Protein AF-A0A8T4SED6-F1 (afdb_monomer)

Radius of gyration: 23.96 Å; Cα contacts (8 Å, |Δi|>4): 4; chains: 1; bounding box: 47×36×56 Å

pLDDT: mean 91.32, std 6.86, range [53.12, 97.31]

Foldseek 3Di:
DDDDDDDDDPVVVVVCVVCVVDPVVVVVVVVVVVVVVVVVVVVVVCVVCVPDPDDPVRVVVVVVVVVVVVVVVVVVVVVVVD

Sequence (82 aa):
MVSVALRISNEFKSVIDRLPWVNWSEITREEVVNVGEKTKLFEKLDNIVSKSSLTQEQANALADEVNTAVAKRYEQLLKRGE

Structure (mmCIF, N/CA/C/O backbone):
data_AF-A0A8T4SED6-F1
#
_entry.id   AF-A0A8T4SED6-F1
#
loop_
_atom_site.group_PDB
_atom_site.id
_atom_site.type_symbol
_atom_site.label_atom_id
_atom_site.label_alt_id
_atom_site.label_comp_id
_atom_site.label_asym_id
_atom_site.label_entity_id
_atom_site.label_seq_id
_atom_site.pdbx_PDB_ins_code
_atom_site.Cartn_x
_atom_site.Cartn_y
_atom_site.Cartn_z
_atom_site.occupancy
_atom_site.B_iso_or_equiv
_atom_site.auth_seq_id
_atom_site.auth_comp_id
_atom_site.auth_asym_id
_atom_site.auth_atom_id
_atom_site.pdbx_PDB_model_num
ATOM 1 N N . MET A 1 1 ? -7.789 1.488 -27.852 1.00 64.94 1 MET A N 1
ATOM 2 C CA . MET A 1 1 ? -6.574 0.867 -27.281 1.00 64.94 1 MET A CA 1
ATOM 3 C C . MET A 1 1 ? -5.651 1.997 -26.856 1.00 64.94 1 MET A C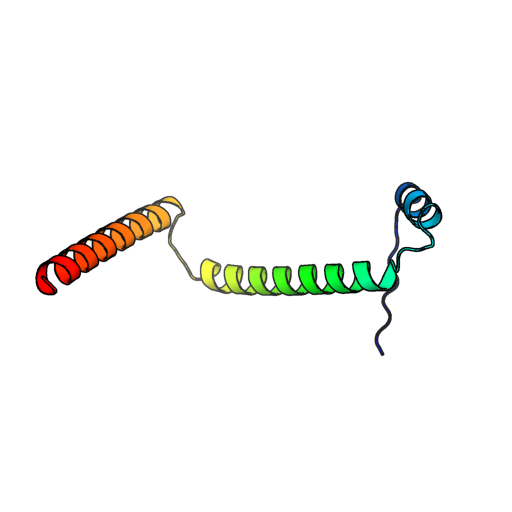 1
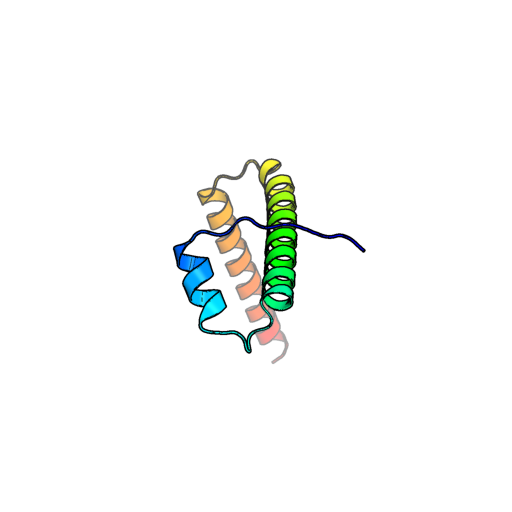ATOM 5 O O . MET A 1 1 ? -5.435 2.892 -27.661 1.00 64.94 1 MET A O 1
ATOM 9 N N . VAL A 1 2 ? -5.195 2.014 -25.602 1.00 77.56 2 VAL A N 1
ATOM 10 C CA . VAL A 1 2 ? -4.269 3.039 -25.087 1.00 77.56 2 VAL A CA 1
ATOM 11 C C . VAL A 1 2 ? -2.889 2.399 -24.974 1.00 77.56 2 VAL A C 1
ATOM 13 O O . VAL A 1 2 ? -2.782 1.281 -24.473 1.00 77.56 2 VAL A O 1
ATOM 16 N N . SER A 1 3 ? -1.862 3.083 -25.478 1.00 82.56 3 SER A N 1
ATOM 17 C CA . SER A 1 3 ? -0.467 2.642 -25.414 1.00 82.56 3 SER A CA 1
ATOM 18 C C . SER A 1 3 ? 0.323 3.589 -24.519 1.00 82.56 3 SER A C 1
ATOM 20 O O . SER A 1 3 ? 0.144 4.804 -24.597 1.00 82.56 3 SER A O 1
ATOM 22 N N . VAL A 1 4 ? 1.181 3.027 -23.672 1.00 84.00 4 VAL A N 1
ATOM 23 C CA . VAL A 1 4 ? 2.060 3.770 -22.766 1.00 84.00 4 VAL A CA 1
ATOM 24 C C . VAL A 1 4 ? 3.489 3.318 -23.036 1.00 84.00 4 VAL A C 1
ATOM 26 O O . VAL A 1 4 ? 3.785 2.126 -22.980 1.00 84.00 4 VAL A O 1
ATOM 29 N N . ALA A 1 5 ? 4.372 4.270 -23.335 1.00 88.81 5 ALA A N 1
ATOM 30 C CA . ALA A 1 5 ? 5.799 4.019 -23.481 1.00 88.81 5 ALA A CA 1
ATOM 31 C C . ALA A 1 5 ? 6.505 4.340 -22.160 1.00 88.81 5 ALA A C 1
ATOM 33 O O . ALA A 1 5 ? 6.426 5.466 -21.668 1.00 88.81 5 ALA A O 1
ATOM 34 N N . LEU A 1 6 ? 7.202 3.356 -21.598 1.00 86.75 6 LEU A N 1
ATOM 35 C CA . LEU A 1 6 ? 7.938 3.501 -20.346 1.00 86.75 6 LEU A CA 1
ATOM 36 C C . LEU A 1 6 ? 9.434 3.541 -20.631 1.00 86.75 6 LEU A C 1
ATOM 38 O O . LEU A 1 6 ? 9.967 2.700 -21.355 1.00 86.75 6 LEU A O 1
ATOM 42 N N . ARG A 1 7 ? 10.114 4.528 -20.050 1.00 92.62 7 ARG A N 1
ATOM 43 C CA . ARG A 1 7 ? 11.575 4.560 -20.027 1.00 92.62 7 ARG A CA 1
ATOM 44 C C . ARG A 1 7 ? 12.055 3.744 -18.838 1.00 92.62 7 ARG A C 1
ATOM 46 O O . ARG A 1 7 ? 11.596 3.958 -17.721 1.00 92.62 7 ARG A O 1
ATOM 53 N N . ILE A 1 8 ? 12.987 2.838 -19.093 1.00 91.12 8 ILE A N 1
ATOM 54 C CA . ILE A 1 8 ? 13.623 1.999 -18.078 1.00 91.12 8 ILE A CA 1
ATOM 55 C C . ILE A 1 8 ? 15.126 2.264 -18.060 1.00 91.12 8 ILE A C 1
ATOM 57 O O . ILE A 1 8 ? 15.680 2.750 -19.049 1.00 91.12 8 ILE A O 1
ATOM 61 N N . SER A 1 9 ? 15.784 1.951 -16.945 1.00 96.00 9 SER A N 1
ATOM 62 C CA . SER A 1 9 ? 17.240 2.057 -16.863 1.00 96.00 9 SER A CA 1
ATOM 63 C C . SER A 1 9 ? 17.928 0.968 -17.691 1.00 96.00 9 SER A C 1
ATOM 65 O O . SER A 1 9 ? 17.355 -0.090 -17.976 1.00 96.00 9 SER A O 1
ATOM 67 N N . ASN A 1 10 ? 19.189 1.215 -18.050 1.00 95.12 10 ASN A N 1
ATOM 68 C CA . ASN A 1 10 ? 20.005 0.231 -18.758 1.00 95.12 10 ASN A CA 1
ATOM 69 C C . ASN A 1 10 ? 20.247 -1.026 -17.906 1.00 95.12 10 ASN A C 1
ATOM 71 O O . ASN A 1 10 ? 20.272 -2.128 -18.457 1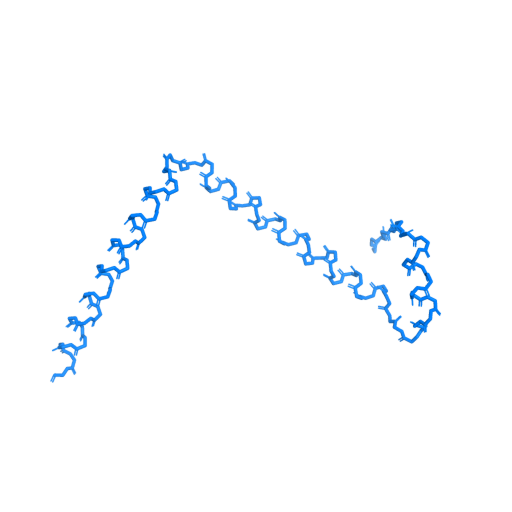.00 95.12 10 ASN A O 1
ATOM 75 N N . GLU A 1 11 ? 20.364 -0.900 -16.575 1.00 94.88 11 GLU A N 1
ATOM 76 C CA . GLU A 1 11 ? 20.493 -2.083 -15.716 1.00 94.88 11 GLU A CA 1
ATOM 77 C C . GLU A 1 11 ? 19.236 -2.952 -15.797 1.00 94.88 11 GLU A C 1
ATOM 79 O O . GLU A 1 11 ? 19.335 -4.166 -15.975 1.00 94.88 11 GLU A O 1
ATOM 84 N N . PHE A 1 12 ? 18.048 -2.343 -15.742 1.00 92.38 12 PHE A N 1
ATOM 85 C CA . PHE A 1 12 ? 16.795 -3.092 -15.803 1.00 92.38 12 PHE A CA 1
ATOM 86 C C . PHE A 1 12 ? 16.562 -3.728 -17.178 1.00 92.38 12 PHE A C 1
ATOM 88 O O . PHE A 1 12 ? 16.103 -4.867 -17.268 1.00 92.38 12 PHE A O 1
ATOM 95 N N . LYS A 1 13 ? 16.976 -3.054 -18.258 1.00 93.12 13 LYS A N 1
ATOM 96 C CA . LYS A 1 13 ? 16.949 -3.626 -19.611 1.00 93.12 13 LYS A CA 1
ATOM 97 C C . LYS A 1 13 ? 17.737 -4.941 -19.692 1.00 93.12 13 LYS A C 1
ATOM 99 O O . LYS A 1 13 ? 17.224 -5.918 -20.230 1.00 93.12 13 LYS A O 1
ATOM 104 N N . SER A 1 14 ? 18.918 -5.006 -19.069 1.00 94.44 14 SER A N 1
ATOM 105 C CA . SER A 1 14 ? 19.724 -6.238 -19.017 1.00 94.44 14 SER A CA 1
ATOM 106 C C . SER A 1 14 ? 19.048 -7.392 -18.259 1.00 94.44 14 SER A C 1
ATOM 108 O O . SER A 1 14 ? 19.335 -8.563 -18.504 1.00 94.44 14 SER A O 1
ATOM 110 N N . VAL A 1 15 ? 18.152 -7.092 -17.313 1.00 93.19 15 VAL A N 1
ATOM 111 C CA . VAL A 1 15 ? 17.354 -8.101 -16.599 1.00 93.19 15 VAL A CA 1
ATOM 112 C C . VAL A 1 15 ? 16.250 -8.635 -17.507 1.00 93.19 15 VAL A C 1
ATOM 114 O O . VAL A 1 15 ? 16.112 -9.849 -17.634 1.00 93.19 15 VAL A O 1
ATOM 117 N N . ILE A 1 16 ? 15.523 -7.739 -18.181 1.00 93.31 16 ILE A N 1
ATOM 118 C CA . ILE A 1 16 ? 14.463 -8.090 -19.136 1.00 93.31 16 ILE A CA 1
ATOM 119 C C . ILE A 1 16 ? 15.006 -8.996 -20.245 1.00 93.31 16 ILE A C 1
ATOM 121 O O . ILE A 1 16 ? 14.419 -10.039 -20.526 1.00 93.31 16 ILE A O 1
ATOM 125 N N . ASP A 1 17 ? 16.153 -8.638 -20.827 1.00 93.50 17 ASP A N 1
ATOM 126 C CA . ASP A 1 17 ? 16.752 -9.382 -21.943 1.00 93.50 17 ASP A CA 1
ATOM 127 C C . ASP A 1 17 ? 17.206 -10.795 -21.551 1.00 93.50 17 ASP A C 1
ATOM 129 O O . ASP A 1 17 ? 17.207 -11.701 -22.383 1.00 93.50 17 ASP A O 1
ATOM 133 N N . ARG A 1 18 ? 17.545 -11.014 -20.274 1.00 96.38 18 ARG A N 1
ATOM 134 C CA . ARG A 1 18 ? 17.892 -12.343 -19.741 1.00 96.38 18 ARG A CA 1
ATOM 135 C C . ARG A 1 18 ? 16.675 -13.235 -19.495 1.00 96.38 18 ARG A C 1
ATOM 137 O O . ARG A 1 18 ? 16.842 -14.437 -19.304 1.00 96.38 18 ARG A O 1
ATOM 144 N N . LEU A 1 19 ? 15.468 -12.672 -19.500 1.00 95.38 19 LEU A N 1
ATOM 145 C CA . LEU A 1 19 ? 14.217 -13.368 -19.199 1.00 95.38 19 LEU A CA 1
ATOM 146 C C . LEU A 1 19 ? 13.208 -13.200 -20.351 1.00 95.38 19 LEU A C 1
ATOM 148 O O . LEU A 1 19 ? 12.129 -12.639 -20.150 1.00 95.38 19 LEU A O 1
ATOM 152 N N . PRO A 1 20 ? 13.523 -13.696 -21.566 1.00 92.00 20 PRO A N 1
ATOM 153 C CA . PRO A 1 20 ? 12.684 -13.494 -22.751 1.00 92.00 20 PRO A CA 1
ATOM 154 C C . PRO A 1 20 ? 11.344 -14.241 -22.689 1.00 92.00 20 PRO A C 1
ATOM 156 O O . PRO A 1 20 ? 10.427 -13.929 -23.439 1.00 92.00 20 PRO A O 1
ATOM 159 N N . TRP A 1 21 ? 11.223 -15.233 -21.804 1.00 93.19 21 TRP A N 1
ATOM 160 C CA . TRP A 1 21 ? 9.991 -15.990 -21.581 1.00 93.19 21 TRP A CA 1
ATOM 161 C C . TRP A 1 21 ? 8.965 -15.229 -20.726 1.00 93.19 21 TRP A C 1
ATOM 163 O O . TRP A 1 21 ? 7.811 -15.643 -20.645 1.00 93.19 21 TRP A O 1
ATOM 173 N N . VAL A 1 22 ? 9.365 -14.127 -20.083 1.00 93.88 22 VAL A N 1
ATOM 174 C CA . VAL A 1 22 ? 8.480 -13.309 -19.249 1.00 93.88 22 VAL A CA 1
ATOM 175 C C . VAL A 1 22 ? 7.717 -12.311 -20.119 1.00 93.88 22 VAL A C 1
ATOM 177 O O . VAL A 1 22 ? 8.311 -11.535 -20.870 1.00 93.88 22 VAL A O 1
ATOM 180 N N . ASN A 1 23 ? 6.391 -12.264 -19.967 1.00 92.44 23 ASN A N 1
ATOM 181 C CA . ASN A 1 23 ? 5.566 -11.228 -20.587 1.00 92.44 23 ASN A CA 1
ATOM 182 C C . ASN A 1 23 ? 5.598 -9.939 -19.752 1.00 92.44 23 ASN A C 1
ATOM 184 O O . ASN A 1 23 ? 4.697 -9.647 -18.965 1.00 92.44 23 ASN A O 1
ATOM 188 N N . TRP A 1 24 ? 6.653 -9.151 -19.943 1.00 91.19 24 TRP A N 1
ATOM 189 C CA . TRP A 1 24 ? 6.859 -7.896 -19.220 1.00 91.19 24 TRP A CA 1
ATOM 190 C C . TRP A 1 24 ? 5.749 -6.867 -19.444 1.00 91.19 24 TRP A C 1
ATOM 192 O O . TRP A 1 24 ? 5.491 -6.057 -18.556 1.00 91.19 24 TRP A O 1
ATOM 202 N N . SER A 1 25 ? 5.071 -6.891 -20.595 1.00 89.56 25 SER A N 1
ATOM 203 C CA . SER A 1 25 ? 3.949 -5.987 -20.865 1.00 89.56 25 SER A CA 1
ATOM 204 C C . SER A 1 25 ? 2.754 -6.248 -19.953 1.00 89.56 25 SER A C 1
ATOM 206 O O . SER A 1 25 ? 2.102 -5.289 -19.550 1.00 89.56 25 SER A O 1
ATOM 208 N N . GLU A 1 26 ? 2.486 -7.509 -19.609 1.00 90.88 26 GLU A N 1
ATOM 209 C CA . GLU A 1 26 ? 1.381 -7.857 -18.711 1.00 90.88 26 GLU A CA 1
ATOM 210 C C . GLU A 1 26 ? 1.705 -7.493 -17.263 1.00 90.88 26 GLU A C 1
ATOM 212 O O . GLU A 1 26 ? 0.956 -6.747 -16.641 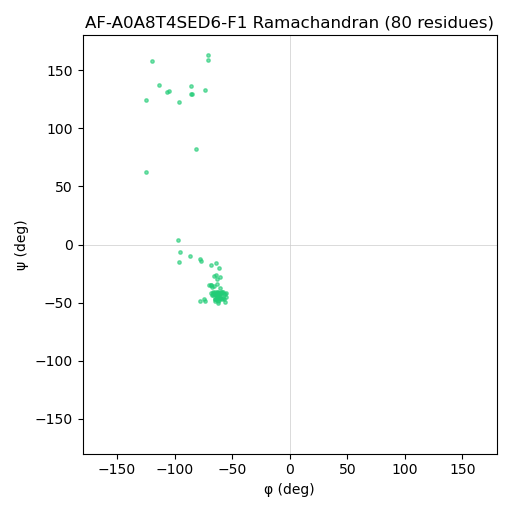1.00 90.88 26 GLU A O 1
ATOM 217 N N . ILE A 1 27 ? 2.886 -7.887 -16.778 1.00 90.88 27 ILE A N 1
ATOM 218 C CA . ILE A 1 27 ? 3.346 -7.542 -15.422 1.00 90.88 27 ILE A CA 1
ATOM 219 C C . ILE A 1 27 ? 3.330 -6.023 -15.224 1.00 90.88 27 ILE A C 1
ATOM 221 O O . ILE A 1 27 ? 2.839 -5.505 -14.225 1.00 90.88 27 ILE A O 1
ATOM 225 N N . THR A 1 28 ? 3.834 -5.283 -16.212 1.00 91.38 28 THR A N 1
ATOM 226 C CA . THR A 1 28 ? 3.881 -3.824 -16.121 1.00 91.38 28 THR A CA 1
ATOM 227 C C . THR A 1 28 ? 2.483 -3.209 -16.175 1.00 91.38 28 THR A C 1
ATOM 229 O O . THR A 1 28 ? 2.235 -2.204 -15.513 1.00 91.38 28 THR A O 1
ATOM 232 N N . ARG A 1 29 ? 1.552 -3.795 -16.939 1.00 89.94 29 ARG A N 1
ATOM 233 C CA . ARG A 1 29 ? 0.154 -3.347 -16.979 1.00 89.94 29 ARG A CA 1
ATOM 234 C C . ARG A 1 29 ? -0.496 -3.491 -15.608 1.00 89.94 29 ARG A C 1
ATOM 236 O O . ARG A 1 29 ? -1.098 -2.525 -15.144 1.00 89.94 29 ARG A O 1
ATOM 243 N N . GLU A 1 30 ? -0.376 -4.659 -14.988 1.00 91.19 30 GLU A N 1
ATOM 244 C CA . GLU A 1 30 ? -0.949 -4.925 -13.666 1.00 91.19 30 GLU A CA 1
ATOM 245 C C . GLU A 1 30 ? -0.393 -3.954 -12.622 1.00 91.19 30 GLU A C 1
ATOM 247 O O . GLU A 1 30 ? -1.161 -3.312 -11.906 1.00 91.19 30 GLU A O 1
ATOM 252 N N . GLU A 1 31 ? 0.927 -3.751 -12.603 1.00 91.62 31 GLU A N 1
ATOM 253 C CA . GLU A 1 31 ? 1.551 -2.847 -11.636 1.00 91.62 31 GLU A CA 1
ATOM 254 C C . GLU A 1 31 ? 1.167 -1.381 -11.851 1.00 91.62 31 GLU A C 1
ATOM 256 O O . GLU A 1 31 ? 0.858 -0.675 -10.891 1.00 91.62 31 GLU A O 1
ATOM 261 N N . VAL A 1 32 ? 1.115 -0.905 -13.100 1.00 90.00 32 VAL A N 1
ATOM 262 C CA . VAL A 1 32 ? 0.679 0.472 -13.389 1.00 90.00 32 VAL A CA 1
ATOM 263 C C . VAL A 1 32 ? -0.771 0.693 -12.951 1.00 90.00 32 VAL A C 1
ATOM 265 O O . VAL A 1 32 ? -1.083 1.742 -12.383 1.00 90.00 32 VAL A O 1
ATOM 268 N N . VAL A 1 33 ? -1.656 -0.283 -13.179 1.00 90.50 33 VAL A N 1
ATOM 269 C CA . VAL A 1 33 ? -3.052 -0.210 -12.722 1.00 90.50 33 VAL A CA 1
ATOM 270 C C . VAL A 1 33 ? -3.118 -0.195 -11.195 1.00 90.50 33 VAL A C 1
ATOM 272 O O . VAL A 1 33 ? -3.742 0.703 -10.634 1.00 90.50 33 VAL A O 1
ATOM 275 N N . ASN A 1 34 ? -2.417 -1.110 -10.524 1.00 93.44 34 ASN A N 1
ATOM 276 C CA . ASN A 1 34 ? -2.366 -1.209 -9.065 1.00 93.44 34 ASN A CA 1
ATOM 277 C C . ASN A 1 34 ? -1.856 0.085 -8.410 1.00 93.44 34 ASN A C 1
ATOM 279 O O . ASN A 1 34 ? -2.460 0.600 -7.468 1.00 93.44 34 ASN A O 1
ATOM 283 N N . VAL A 1 35 ? -0.768 0.659 -8.933 1.00 92.12 35 VAL A N 1
ATOM 284 C CA . VAL A 1 35 ? -0.253 1.956 -8.472 1.00 92.12 35 VAL A CA 1
ATOM 285 C C . VAL A 1 35 ? -1.301 3.046 -8.682 1.00 92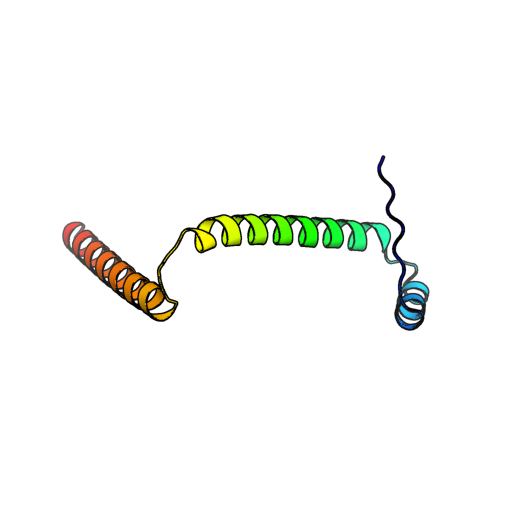.12 35 VAL A C 1
ATOM 287 O O . VAL A 1 35 ? -1.570 3.812 -7.761 1.00 92.12 35 VAL A O 1
ATOM 290 N N . GLY A 1 36 ? -1.943 3.093 -9.851 1.00 93.00 36 GLY A N 1
ATOM 291 C CA . GLY A 1 36 ? -3.002 4.062 -10.133 1.00 93.00 36 GLY A CA 1
ATOM 292 C C . GLY A 1 36 ? -4.194 3.956 -9.175 1.00 93.00 36 GLY A C 1
ATOM 293 O O . GLY A 1 36 ? -4.714 4.975 -8.718 1.00 93.00 36 GLY A O 1
ATOM 294 N N . GLU A 1 37 ? -4.623 2.743 -8.835 1.00 94.31 37 GLU A N 1
ATOM 295 C CA . GLU A 1 37 ? -5.705 2.501 -7.875 1.00 94.31 37 GLU A CA 1
ATOM 296 C C . GLU A 1 37 ? -5.318 2.900 -6.449 1.00 94.31 37 GLU A C 1
ATOM 298 O O . GLU A 1 37 ? -6.097 3.579 -5.775 1.00 94.31 37 GLU A O 1
ATOM 303 N N . LYS A 1 38 ? -4.100 2.559 -6.010 1.00 95.06 38 LYS A N 1
ATOM 304 C CA . LYS A 1 38 ? -3.568 2.985 -4.708 1.00 95.06 38 LYS A CA 1
ATOM 305 C C . LYS A 1 38 ? -3.469 4.501 -4.610 1.00 95.06 38 LYS A C 1
ATOM 307 O O . LYS A 1 38 ? -3.892 5.061 -3.604 1.00 95.06 38 LYS A O 1
ATOM 312 N N . THR A 1 39 ? -2.983 5.175 -5.651 1.00 94.44 39 THR A N 1
ATOM 313 C CA . THR A 1 39 ? -2.919 6.642 -5.681 1.00 94.44 39 THR A CA 1
ATOM 314 C C . THR A 1 39 ? -4.311 7.251 -5.548 1.00 94.44 39 THR A C 1
ATOM 316 O O . THR A 1 39 ? -4.515 8.101 -4.688 1.00 94.44 39 THR A O 1
ATOM 319 N N . LYS A 1 40 ? -5.308 6.750 -6.291 1.00 92.88 40 LYS A N 1
ATOM 320 C CA . LYS A 1 40 ? -6.704 7.205 -6.147 1.00 92.88 40 LYS A CA 1
ATOM 321 C C . LYS A 1 40 ? -7.261 6.964 -4.745 1.00 92.88 40 LYS A C 1
ATOM 323 O O . LYS A 1 40 ? -8.053 7.766 -4.251 1.00 92.88 40 LYS A O 1
ATOM 328 N N . LEU A 1 41 ? -6.906 5.847 -4.110 1.00 94.31 41 LEU A N 1
ATOM 329 C CA . LEU A 1 41 ? -7.298 5.574 -2.730 1.00 94.31 41 LEU A CA 1
ATOM 330 C C . LEU A 1 41 ? -6.660 6.586 -1.773 1.00 94.31 41 LEU A C 1
ATOM 332 O O . LEU A 1 41 ? -7.371 7.150 -0.945 1.00 94.31 41 LEU A O 1
ATOM 336 N N . PHE A 1 42 ? -5.361 6.852 -1.909 1.00 94.62 42 PHE A N 1
ATOM 337 C CA . PHE A 1 42 ? -4.665 7.842 -1.089 1.00 94.62 42 PHE A CA 1
ATOM 338 C C . PHE A 1 42 ? -5.220 9.250 -1.286 1.00 94.62 42 PHE A C 1
ATOM 340 O O . PHE A 1 42 ? -5.460 9.927 -0.296 1.00 94.62 42 PHE A O 1
ATOM 347 N N . GLU A 1 43 ? -5.532 9.661 -2.515 1.00 93.75 43 GLU A N 1
ATOM 348 C CA . GLU A 1 43 ? -6.201 10.941 -2.784 1.00 93.75 43 GLU A CA 1
ATOM 349 C C . GLU A 1 43 ? -7.561 11.032 -2.076 1.00 93.75 43 GLU A C 1
ATOM 351 O O . GLU A 1 43 ? -7.920 12.070 -1.521 1.00 93.75 43 GLU A O 1
ATOM 356 N N . LYS A 1 44 ? -8.345 9.947 -2.055 1.00 94.12 44 LYS A N 1
ATOM 357 C CA . LYS A 1 44 ? -9.613 9.917 -1.309 1.00 94.12 44 LYS A CA 1
ATOM 358 C C . LYS A 1 44 ? -9.390 9.997 0.198 1.00 94.12 44 LYS A C 1
ATOM 360 O O . LYS A 1 44 ? -10.125 10.720 0.866 1.00 94.12 44 LYS A O 1
ATOM 365 N N . LEU A 1 45 ? -8.412 9.264 0.727 1.00 92.31 45 LEU A N 1
ATOM 366 C CA . LEU A 1 45 ? -8.066 9.303 2.147 1.00 92.31 45 LEU A CA 1
ATOM 367 C C . LEU A 1 45 ? -7.602 10.700 2.556 1.00 92.31 45 LEU A C 1
ATOM 369 O O . LEU A 1 45 ? -8.095 11.220 3.547 1.00 92.31 45 LEU A O 1
ATOM 373 N N . ASP A 1 46 ? -6.751 11.340 1.760 1.00 91.00 46 ASP A N 1
ATOM 374 C CA . ASP A 1 46 ? -6.283 12.705 1.996 1.00 91.00 46 ASP A CA 1
ATOM 375 C C . ASP A 1 46 ? -7.445 13.710 1.983 1.00 91.00 46 ASP A C 1
ATOM 377 O O . ASP A 1 46 ? -7.585 14.529 2.887 1.00 91.00 46 ASP A O 1
ATOM 381 N N . ASN A 1 47 ? -8.393 13.571 1.051 1.00 91.44 47 ASN A N 1
ATOM 382 C CA . ASN A 1 47 ? -9.618 14.381 1.037 1.00 91.44 47 ASN A CA 1
ATOM 383 C C . ASN A 1 47 ? -10.519 14.176 2.272 1.00 91.44 47 ASN A C 1
ATOM 385 O O . ASN A 1 47 ? -11.263 15.081 2.656 1.00 91.44 47 ASN A O 1
ATOM 389 N N . ILE A 1 48 ? -10.509 12.985 2.873 1.00 89.06 48 ILE A N 1
ATOM 390 C CA . ILE A 1 48 ? -11.262 12.694 4.101 1.00 89.06 48 ILE A CA 1
ATOM 391 C C . ILE A 1 48 ? -10.520 13.267 5.311 1.00 89.06 48 ILE A C 1
ATOM 393 O O . ILE A 1 48 ? -11.120 13.964 6.128 1.00 89.06 48 ILE A O 1
ATOM 397 N N . VAL A 1 49 ? -9.218 12.997 5.409 1.00 88.06 49 VAL A N 1
ATOM 398 C CA . VAL A 1 49 ? -8.370 13.385 6.541 1.00 88.06 49 VAL A CA 1
ATOM 399 C C . VAL A 1 49 ? -8.135 14.894 6.576 1.00 88.06 49 VAL A C 1
ATOM 401 O O . VAL A 1 49 ? -8.141 15.466 7.657 1.00 88.06 49 VAL A O 1
ATOM 404 N N . SER A 1 50 ? -8.035 15.570 5.430 1.00 89.94 50 SER A N 1
ATOM 405 C CA . SER A 1 50 ? -7.879 17.035 5.346 1.00 89.94 50 SER A CA 1
ATOM 406 C C . SER A 1 50 ? -9.047 17.822 5.948 1.00 89.94 50 SER A C 1
ATOM 408 O O . SER A 1 50 ? -8.888 18.988 6.301 1.00 89.94 50 SER A O 1
ATOM 410 N N . LYS A 1 51 ? -10.222 17.198 6.102 1.00 90.38 51 LYS A N 1
ATOM 411 C CA . LYS A 1 51 ? -11.377 17.786 6.801 1.00 90.38 51 LYS A CA 1
ATOM 412 C C . LYS A 1 51 ? -11.350 17.550 8.311 1.00 90.38 51 LYS A C 1
ATOM 414 O O . LYS A 1 51 ? -12.184 18.102 9.024 1.00 90.38 51 LYS A O 1
ATOM 419 N N . SER A 1 52 ? -10.444 16.707 8.793 1.00 88.12 52 SER A N 1
ATOM 420 C CA . SER A 1 52 ? -10.287 16.402 10.209 1.00 88.12 52 SER A CA 1
ATOM 421 C C . SER A 1 52 ? -9.387 17.436 10.876 1.00 88.12 52 SER A C 1
ATOM 423 O O . SER A 1 52 ? -8.334 17.792 10.357 1.00 88.12 52 SER A O 1
ATOM 425 N N . SER A 1 53 ? -9.785 17.886 12.063 1.00 91.31 53 SER A N 1
ATOM 426 C CA . SER A 1 53 ? -8.952 18.714 12.940 1.00 91.31 53 SER A CA 1
ATOM 427 C C . SER A 1 53 ? -8.241 17.897 14.021 1.00 91.31 53 SER A C 1
ATOM 429 O O . SER A 1 53 ? -7.629 18.480 14.914 1.00 91.31 53 SE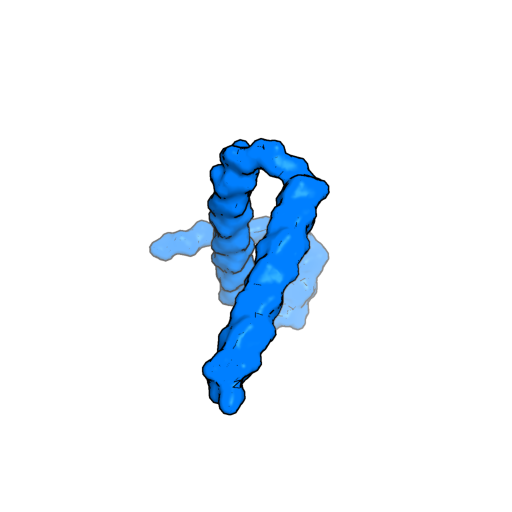R A O 1
ATOM 431 N N . LEU A 1 54 ? -8.381 16.567 14.003 1.00 92.25 54 LEU A N 1
ATOM 432 C CA . LEU A 1 54 ? -7.778 15.704 15.012 1.00 92.25 54 LEU A CA 1
ATOM 433 C C . LEU A 1 54 ? -6.272 15.608 14.794 1.00 92.25 54 LEU A C 1
ATOM 435 O O . LEU A 1 54 ? -5.806 15.333 13.687 1.00 92.25 54 LEU A O 1
ATOM 439 N N . THR A 1 55 ? -5.514 15.764 15.874 1.00 92.69 55 THR A N 1
ATOM 440 C CA . THR A 1 55 ? -4.108 15.363 15.885 1.00 92.69 55 THR A CA 1
ATOM 441 C C . THR A 1 55 ? -3.996 13.838 15.881 1.00 92.69 55 THR A C 1
ATOM 443 O O . THR A 1 55 ? -4.943 13.124 16.220 1.00 92.69 55 THR A O 1
ATOM 446 N N . GLN A 1 56 ? -2.814 13.321 15.541 1.00 90.81 56 GLN A N 1
ATOM 447 C CA . GLN A 1 56 ? -2.548 11.881 15.595 1.00 90.81 56 GLN A CA 1
ATOM 448 C C . GLN A 1 56 ? -2.830 11.298 16.989 1.00 90.81 56 GLN A C 1
ATOM 450 O O . GLN A 1 56 ? -3.423 10.231 17.109 1.00 90.81 56 GLN A O 1
ATOM 455 N N . GLU A 1 57 ? -2.435 12.010 18.044 1.00 95.38 57 GLU A N 1
ATOM 456 C CA . GLU A 1 57 ? -2.648 11.595 19.434 1.00 95.38 57 GLU A CA 1
ATOM 457 C C . GLU A 1 57 ? -4.138 11.526 19.780 1.00 95.38 57 GLU A C 1
ATOM 459 O O . GLU A 1 57 ? -4.586 10.553 20.381 1.00 95.38 57 GLU A O 1
ATOM 464 N N . GLN A 1 58 ? -4.923 12.515 19.344 1.00 95.25 58 GLN A N 1
ATOM 465 C CA . GLN A 1 58 ? -6.372 12.534 19.552 1.00 95.25 58 GLN A CA 1
ATOM 466 C C . GLN A 1 58 ? -7.075 11.419 18.775 1.00 95.25 58 GLN A C 1
ATOM 468 O O . GLN A 1 58 ? -7.976 10.775 19.307 1.00 95.25 58 GLN A O 1
ATOM 473 N N . ALA A 1 59 ? -6.655 11.167 17.533 1.00 93.81 59 ALA A N 1
ATOM 474 C CA . ALA A 1 59 ? -7.182 10.069 16.733 1.00 93.81 59 ALA A CA 1
ATOM 475 C C . ALA A 1 59 ? -6.874 8.704 17.374 1.00 93.81 59 ALA A C 1
ATOM 477 O O . ALA A 1 59 ? -7.751 7.844 17.426 1.00 93.81 59 ALA A O 1
ATOM 478 N N . ASN A 1 60 ? -5.664 8.527 17.914 1.00 95.62 60 ASN A N 1
ATOM 479 C CA . ASN A 1 60 ? -5.274 7.309 18.624 1.00 95.62 60 ASN A CA 1
ATOM 480 C C . ASN A 1 60 ? -6.090 7.121 19.912 1.00 95.62 60 ASN A C 1
ATOM 482 O O . ASN A 1 60 ? -6.645 6.048 20.128 1.00 95.62 60 ASN A O 1
ATOM 486 N N . ALA A 1 61 ? -6.233 8.172 20.725 1.00 96.44 61 ALA A N 1
ATOM 487 C CA . ALA A 1 61 ? -7.034 8.117 21.947 1.00 96.44 61 ALA A CA 1
ATOM 488 C C . ALA A 1 61 ? -8.503 7.764 21.655 1.00 96.44 61 ALA A C 1
ATOM 490 O O . ALA A 1 61 ? -9.097 6.937 22.347 1.00 96.44 61 ALA A O 1
ATOM 491 N N . LEU A 1 62 ? -9.069 8.339 20.588 1.00 96.00 62 LEU A N 1
ATOM 492 C CA . LEU A 1 62 ? -10.419 8.014 20.135 1.00 96.00 62 LEU A CA 1
ATOM 493 C C . LEU A 1 62 ? -10.531 6.550 19.682 1.00 96.00 62 LEU A C 1
ATOM 495 O O . LEU A 1 62 ? -11.517 5.884 19.993 1.00 96.00 62 LEU A O 1
ATOM 499 N N . ALA A 1 63 ? -9.531 6.035 18.963 1.00 96.19 63 ALA A N 1
ATOM 500 C CA . ALA A 1 63 ? -9.507 4.639 18.538 1.00 96.19 63 ALA A CA 1
ATOM 501 C C . ALA A 1 63 ? -9.498 3.678 19.740 1.00 96.19 63 ALA A C 1
ATOM 503 O O . ALA A 1 63 ? -10.264 2.712 19.757 1.00 96.19 63 ALA A O 1
ATOM 504 N N . ASP A 1 64 ? -8.695 3.967 20.766 1.00 97.25 64 ASP A N 1
ATOM 505 C CA . ASP A 1 64 ? -8.624 3.163 21.990 1.00 97.25 64 ASP A CA 1
ATOM 506 C C . ASP A 1 64 ? -9.944 3.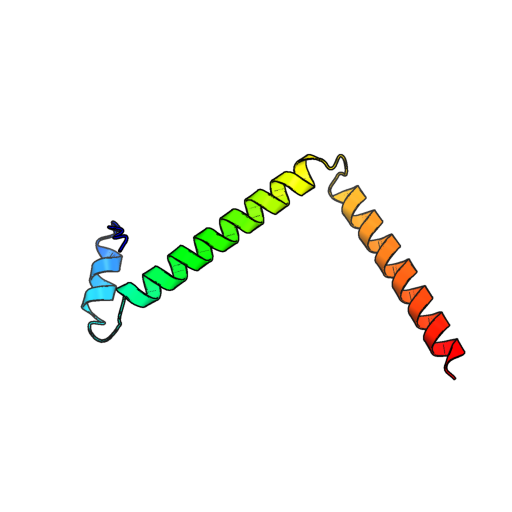181 2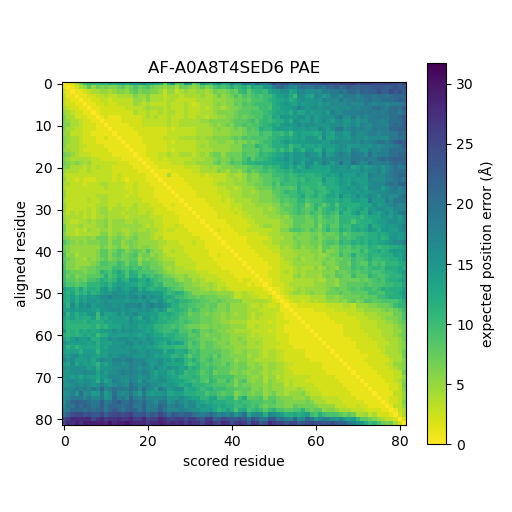2.774 1.00 97.25 64 ASP A C 1
ATOM 508 O O . ASP A 1 64 ? -10.411 2.136 23.249 1.00 97.25 64 ASP A O 1
ATOM 512 N N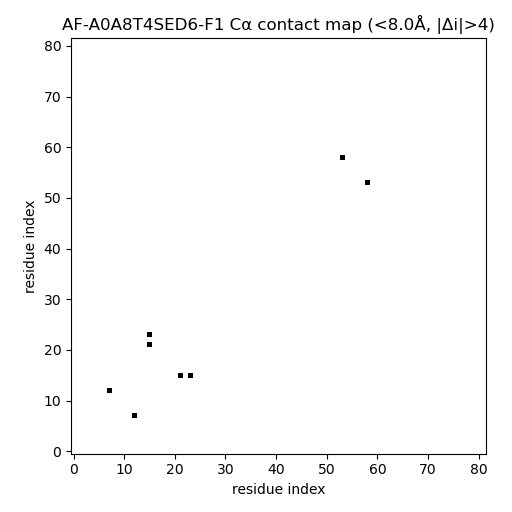 . GLU A 1 65 ? -10.589 4.348 22.866 1.00 97.31 65 GLU A N 1
ATOM 513 C CA . GLU A 1 65 ? -11.896 4.495 23.511 1.00 97.31 65 GLU A CA 1
ATOM 514 C C . GLU A 1 65 ? -12.966 3.666 22.790 1.00 97.31 65 GLU A C 1
ATOM 516 O O . GLU A 1 65 ? -13.679 2.877 23.422 1.00 97.31 65 GLU A O 1
ATOM 521 N N . VAL A 1 66 ? -13.039 3.782 21.459 1.00 96.88 66 VAL A N 1
ATOM 522 C CA . VAL A 1 66 ? -13.985 3.025 20.628 1.00 96.88 66 VAL A CA 1
ATOM 523 C C . VAL A 1 66 ? -13.743 1.524 20.758 1.00 96.88 66 VAL A C 1
ATOM 525 O O . VAL A 1 66 ? -14.694 0.779 21.002 1.00 96.88 66 VAL A O 1
ATOM 528 N N . ASN A 1 67 ? -12.493 1.066 20.658 1.00 96.38 67 ASN A N 1
ATOM 529 C CA . ASN A 1 67 ? -12.150 -0.352 20.789 1.00 96.38 67 ASN A CA 1
ATOM 530 C C . ASN A 1 67 ? -12.568 -0.909 22.153 1.00 96.38 67 ASN A C 1
ATOM 532 O O . ASN A 1 67 ? -13.194 -1.968 22.232 1.00 96.38 67 ASN A O 1
ATOM 536 N N . THR A 1 68 ? -12.295 -0.164 23.224 1.00 96.62 68 THR A N 1
ATOM 537 C CA . THR A 1 68 ? -12.676 -0.553 24.586 1.00 96.62 68 THR A CA 1
ATOM 538 C C . THR A 1 68 ? -14.196 -0.613 24.747 1.00 96.62 68 THR A C 1
ATOM 540 O O . THR A 1 68 ? -14.727 -1.556 25.339 1.00 96.62 68 THR A O 1
ATOM 543 N N . ALA A 1 69 ? -14.919 0.376 24.218 1.00 96.44 69 ALA A N 1
ATOM 544 C CA . ALA A 1 69 ? -16.377 0.418 24.279 1.00 96.44 69 ALA A CA 1
ATOM 545 C C . ALA A 1 69 ? -17.018 -0.738 23.492 1.00 96.44 69 ALA A C 1
ATOM 547 O O . ALA A 1 69 ? -17.945 -1.389 23.984 1.00 96.44 69 ALA A O 1
ATOM 548 N N . VAL A 1 70 ? -16.501 -1.030 22.295 1.00 96.31 70 VAL A N 1
ATOM 549 C CA . VAL A 1 70 ? -16.960 -2.146 21.459 1.00 96.31 70 VAL A CA 1
ATOM 550 C C . VAL A 1 70 ? -16.684 -3.482 22.146 1.00 96.31 70 VAL A C 1
ATOM 552 O O . VAL A 1 70 ? -17.602 -4.295 22.249 1.00 96.31 70 VAL A O 1
ATOM 555 N N . ALA A 1 71 ? -15.480 -3.696 22.683 1.00 95.81 71 ALA A N 1
ATOM 556 C CA . ALA A 1 71 ? -15.132 -4.919 23.406 1.00 95.81 71 ALA A CA 1
ATOM 557 C C . ALA A 1 71 ? -16.087 -5.176 24.584 1.00 95.81 71 ALA A C 1
ATOM 559 O O . ALA A 1 71 ? -16.698 -6.242 24.664 1.00 95.81 71 ALA A O 1
ATOM 560 N N . LYS A 1 72 ? -16.327 -4.161 25.427 1.00 95.50 72 LYS A N 1
ATOM 561 C CA . LYS A 1 72 ? -17.286 -4.249 26.545 1.00 95.50 72 LYS A CA 1
ATOM 562 C C . LYS A 1 72 ? -18.697 -4.598 26.078 1.00 95.50 72 LYS A C 1
ATOM 564 O O . LYS A 1 72 ? -19.385 -5.393 26.718 1.00 95.50 72 LYS A O 1
ATOM 569 N N . ARG A 1 73 ? -19.148 -4.017 24.962 1.00 94.88 73 ARG A N 1
ATOM 570 C CA . ARG A 1 73 ? -20.462 -4.328 24.385 1.00 94.88 73 ARG A CA 1
ATOM 571 C C . ARG A 1 73 ? -20.549 -5.793 23.955 1.00 94.88 73 ARG A C 1
ATOM 573 O O . ARG A 1 73 ? -21.563 -6.432 24.222 1.00 94.88 73 ARG A O 1
ATOM 580 N N . TYR A 1 74 ? -19.509 -6.325 23.317 1.00 95.25 74 TYR A N 1
ATOM 581 C CA . TYR A 1 74 ? -19.465 -7.734 22.922 1.00 95.25 74 TYR A CA 1
ATOM 582 C C . TYR A 1 74 ? -19.444 -8.674 24.129 1.00 95.25 74 TYR A C 1
ATOM 584 O O . TYR A 1 74 ? -20.204 -9.638 24.145 1.00 95.25 74 TYR A O 1
ATOM 592 N N . GLU A 1 75 ? -18.672 -8.365 25.172 1.00 94.38 75 GLU A N 1
ATOM 593 C CA . GLU A 1 75 ? -18.679 -9.144 26.418 1.00 94.38 75 GLU A CA 1
ATOM 594 C C . GLU A 1 75 ? -20.076 -9.217 27.048 1.00 94.38 75 GLU A C 1
ATOM 596 O O . GLU A 1 75 ? -20.504 -10.275 27.505 1.00 94.38 75 GLU A O 1
ATOM 601 N N . GLN A 1 76 ? -20.813 -8.103 27.063 1.00 92.31 76 GLN A N 1
ATOM 602 C CA . GLN A 1 76 ? -22.183 -8.066 27.583 1.00 92.31 76 GLN A CA 1
ATOM 603 C C . GLN A 1 76 ? -23.168 -8.861 26.722 1.00 92.31 76 GLN A C 1
ATOM 605 O O . GLN A 1 76 ? -24.097 -9.460 27.260 1.00 92.31 76 GLN A O 1
ATOM 610 N N . LEU A 1 77 ? -22.995 -8.850 25.398 1.00 92.38 77 LEU A N 1
ATOM 611 C CA . LEU A 1 77 ? -23.828 -9.629 24.482 1.00 92.38 77 LEU A CA 1
ATOM 612 C C . LEU A 1 77 ? -23.573 -11.130 24.635 1.00 92.38 77 LEU A C 1
ATOM 614 O O . LEU A 1 77 ? -24.534 -11.890 24.681 1.00 92.38 77 LEU A O 1
ATOM 618 N N . LEU A 1 78 ? -22.312 -11.542 24.781 1.00 91.25 78 LEU A N 1
ATOM 619 C CA . LEU A 1 78 ? -21.947 -12.938 25.035 1.00 91.25 78 LEU A CA 1
ATOM 620 C C . LEU A 1 78 ? -22.537 -13.431 26.363 1.00 91.25 78 LEU A C 1
ATOM 622 O O . LEU A 1 78 ? -23.206 -14.454 26.382 1.00 91.25 78 LEU A O 1
ATOM 626 N N . LYS A 1 79 ? -22.419 -12.638 27.437 1.00 86.56 79 LYS A N 1
ATOM 627 C CA . LYS A 1 79 ? -23.015 -12.944 28.754 1.00 86.56 79 LYS A CA 1
ATOM 628 C C . LYS A 1 79 ? -24.549 -12.983 28.776 1.00 86.56 79 LYS A C 1
ATOM 630 O O . LYS A 1 79 ? -25.120 -13.420 29.765 1.00 86.56 79 LYS A O 1
ATOM 635 N N . ARG A 1 80 ? -25.221 -12.436 27.757 1.00 78.00 80 ARG A N 1
ATOM 636 C CA . ARG A 1 80 ? -26.690 -12.444 27.614 1.00 78.00 80 ARG A CA 1
ATOM 637 C C . ARG A 1 80 ? -27.201 -13.574 26.718 1.00 78.00 80 ARG A C 1
ATOM 639 O O . ARG A 1 80 ? -28.410 -13.780 26.669 1.00 78.00 80 ARG A O 1
ATOM 646 N N . GLY A 1 81 ? -26.312 -14.203 25.949 1.00 69.12 81 GLY A N 1
ATOM 647 C CA . GLY A 1 81 ? -26.613 -15.344 25.083 1.00 69.12 81 GLY A CA 1
ATOM 648 C C . GLY A 1 81 ? -26.335 -16.706 25.729 1.00 69.12 81 GLY A C 1
ATOM 649 O O . GLY A 1 81 ? -26.664 -17.718 25.114 1.00 69.12 81 GLY A O 1
ATOM 650 N N . GLU A 1 82 ? -25.747 -16.715 26.929 1.00 53.12 82 GLU A N 1
ATOM 651 C CA . GLU A 1 82 ? -25.696 -17.836 27.886 1.00 53.12 82 GLU A CA 1
ATOM 652 C C . GLU A 1 82 ? -26.856 -17.731 28.887 1.00 53.12 82 GLU A C 1
ATOM 654 O O . GLU A 1 82 ? -27.386 -18.795 29.281 1.00 53.12 82 GLU A O 1
#

Solvent-accessible surface area (backbone atoms only — not comparable to full-atom values): 5018 Å² total; per-residue (Å²): 139,88,84,85,91,80,90,75,55,72,73,56,50,58,53,51,69,75,41,76,90,56,64,60,69,57,59,50,49,53,49,54,50,50,51,53,52,50,50,55,49,49,54,51,48,48,64,56,52,73,74,51,89,68,51,73,67,54,50,50,53,50,49,55,52,51,52,52,53,52,51,53,52,50,55,54,50,54,68,68,76,110

Secondary structure (DSSP, 8-state):
---------HHHHHHHHH-TTS-HHHHHHHHHHHHHHHHHHHHHHHHHHTT----HHHHHHHHHHHHHHHHHHHHHHHHHH-

Mean predicted aligned error: 8.37 Å